Protein AF-A0A957FP85-F1 (afdb_monomer_lite)

pLDDT: mean 75.19, std 8.82, range [37.03, 89.75]

Structure (mmCIF, N/CA/C/O backbone):
data_AF-A0A957FP85-F1
#
_entry.id   AF-A0A957FP85-F1
#
loop_
_atom_site.group_PDB
_atom_site.id
_atom_site.type_symbol
_atom_site.label_atom_id
_atom_site.label_alt_id
_atom_site.label_comp_id
_atom_site.label_asym_id
_atom_site.label_entity_id
_atom_site.label_seq_id
_atom_site.pdbx_PDB_ins_code
_atom_site.Cartn_x
_atom_site.Cartn_y
_atom_site.Cartn_z
_atom_site.occupancy
_atom_site.B_iso_or_equiv
_atom_site.auth_seq_id
_atom_site.auth_comp_id
_atom_site.auth_asym_id
_atom_site.auth_atom_id
_atom_site.pdbx_PDB_model_num
ATOM 1 N N . MET A 1 1 ? -4.319 -14.397 37.662 1.00 37.03 1 MET A N 1
ATOM 2 C CA . MET A 1 1 ? -5.529 -13.548 37.614 1.00 37.03 1 MET A CA 1
ATOM 3 C C . MET A 1 1 ? -5.624 -12.943 36.224 1.00 37.03 1 MET A C 1
ATOM 5 O O . MET A 1 1 ? -4.902 -12.003 35.926 1.00 37.03 1 MET A O 1
ATOM 9 N N . VAL A 1 2 ? -6.427 -13.537 35.339 1.00 37.34 2 VAL A N 1
ATOM 10 C CA . VAL A 1 2 ? -6.699 -12.951 34.020 1.00 37.34 2 VAL A CA 1
ATOM 11 C C . VAL A 1 2 ? -7.735 -11.861 34.250 1.00 37.34 2 VAL A C 1
ATOM 13 O O . VAL A 1 2 ? -8.883 -12.166 34.561 1.00 37.34 2 VAL A O 1
ATOM 16 N N . ALA A 1 3 ? -7.320 -10.597 34.178 1.00 45.31 3 ALA A N 1
ATOM 17 C CA . ALA A 1 3 ? -8.257 -9.487 34.141 1.00 45.31 3 ALA A CA 1
ATOM 18 C C . ALA A 1 3 ? -9.164 -9.701 32.921 1.00 45.31 3 ALA A C 1
ATOM 20 O O . ALA A 1 3 ? -8.717 -9.551 31.783 1.00 45.31 3 ALA A O 1
ATOM 21 N N . GLN A 1 4 ? -10.414 -10.114 33.144 1.00 44.88 4 GLN A N 1
ATOM 22 C CA . GLN A 1 4 ? -11.433 -10.132 32.099 1.00 44.88 4 GLN A CA 1
ATOM 23 C C . GLN A 1 4 ? -11.708 -8.677 31.715 1.00 44.88 4 GLN A C 1
ATOM 25 O O . GLN A 1 4 ? -12.568 -8.011 32.288 1.00 44.88 4 GLN A O 1
ATOM 30 N N . MET A 1 5 ? -10.912 -8.147 30.786 1.00 51.66 5 MET A N 1
ATOM 31 C CA . MET A 1 5 ? -11.130 -6.813 30.251 1.00 51.66 5 MET A CA 1
ATOM 32 C C . MET A 1 5 ? -12.446 -6.828 29.479 1.00 51.66 5 MET A C 1
ATOM 34 O O . MET A 1 5 ? -12.586 -7.495 28.454 1.00 51.66 5 MET A O 1
ATOM 38 N N . LYS A 1 6 ? -13.439 -6.120 30.020 1.00 53.94 6 LYS A N 1
ATOM 39 C CA . LYS A 1 6 ? -14.769 -6.012 29.430 1.00 53.94 6 LYS A CA 1
ATOM 40 C C . LYS A 1 6 ? -14.639 -5.336 28.063 1.00 53.94 6 LYS A C 1
ATOM 42 O O . LYS A 1 6 ? -14.154 -4.210 27.969 1.00 53.94 6 LYS A O 1
ATOM 47 N N . ARG A 1 7 ? -15.056 -6.038 27.006 1.00 59.16 7 ARG A N 1
ATOM 48 C CA . ARG A 1 7 ? -15.078 -5.521 25.631 1.00 59.16 7 ARG A CA 1
ATOM 49 C C . ARG A 1 7 ? -15.856 -4.200 25.605 1.00 59.16 7 ARG A C 1
ATOM 51 O O . ARG A 1 7 ? -16.930 -4.114 26.204 1.00 59.16 7 ARG A O 1
ATOM 58 N N . LYS A 1 8 ? -15.312 -3.173 24.942 1.00 64.94 8 LYS A N 1
ATOM 59 C CA . LYS A 1 8 ? -15.971 -1.863 24.825 1.00 64.94 8 LYS A CA 1
ATOM 60 C C . LYS A 1 8 ? -17.324 -2.054 24.130 1.00 64.94 8 LYS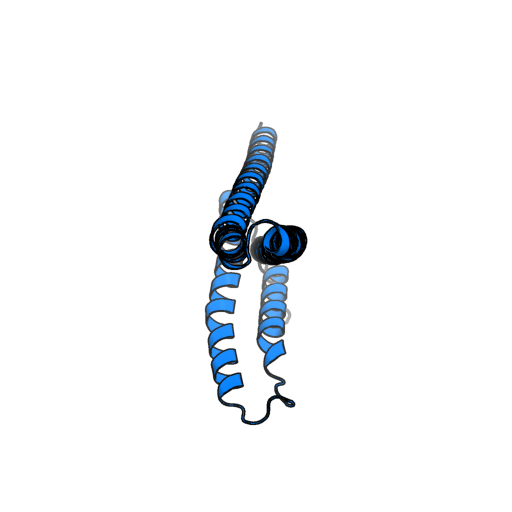 A C 1
ATOM 62 O O . LYS A 1 8 ? -17.368 -2.515 22.993 1.00 64.94 8 LYS A O 1
ATOM 67 N N . GLY A 1 9 ? -18.409 -1.736 24.835 1.00 65.81 9 GLY A N 1
ATOM 68 C CA . GLY A 1 9 ? -19.735 -1.614 24.238 1.00 65.81 9 GLY A CA 1
ATOM 69 C C . GLY A 1 9 ? -19.836 -0.252 23.564 1.00 65.81 9 GLY A C 1
ATOM 70 O O . GLY A 1 9 ? -19.593 0.762 24.217 1.00 65.81 9 GLY A O 1
ATOM 71 N N . TYR A 1 10 ? -20.130 -0.232 22.269 1.00 71.50 10 TYR A N 1
ATOM 72 C CA . TYR A 1 10 ? -20.295 1.005 21.513 1.00 71.50 10 TYR A CA 1
ATOM 73 C C . TYR A 1 10 ? -21.695 1.558 21.751 1.00 71.50 10 TYR A C 1
ATOM 75 O O . TYR A 1 10 ? -22.678 0.827 21.633 1.00 71.50 10 TYR A O 1
ATOM 83 N N . GLN A 1 11 ? -21.791 2.839 22.108 1.00 74.88 11 GLN A N 1
ATOM 84 C CA . GLN A 1 11 ? -23.087 3.488 22.327 1.00 74.88 11 GLN A CA 1
ATOM 85 C C . GLN A 1 11 ? -23.661 4.049 21.024 1.00 74.88 11 GLN A C 1
ATO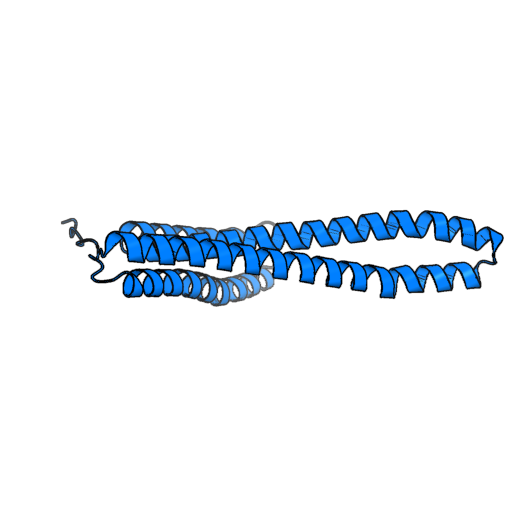M 87 O O . GLN A 1 11 ? -24.867 4.254 20.907 1.00 74.88 11 GLN A O 1
ATOM 92 N N . SER A 1 12 ? -22.807 4.286 20.024 1.00 80.25 12 SER A N 1
ATOM 93 C CA . SER A 1 12 ? -23.228 4.757 18.709 1.00 80.25 12 SER A CA 1
ATOM 94 C C . SER A 1 12 ? -22.295 4.285 17.593 1.00 80.25 12 SER A C 1
ATOM 96 O O . SER A 1 12 ? -21.090 4.127 17.785 1.00 80.25 12 SER A O 1
ATOM 98 N N . LYS A 1 13 ? -22.833 4.177 16.372 1.00 73.62 13 LYS A N 1
ATOM 99 C CA . LYS A 1 13 ? -22.051 3.876 15.157 1.00 73.62 13 LYS A CA 1
ATOM 100 C C . LYS A 1 13 ? -20.985 4.927 14.845 1.00 73.62 13 LYS A C 1
ATOM 102 O O . LYS A 1 13 ? -19.996 4.644 14.175 1.00 73.62 13 LYS A O 1
ATOM 107 N N . ARG A 1 14 ? -21.156 6.158 15.338 1.00 78.00 14 ARG A N 1
ATOM 108 C CA . ARG A 1 14 ? -20.147 7.214 15.193 1.00 78.00 14 ARG A CA 1
ATOM 109 C C . ARG A 1 14 ? -18.876 6.873 15.971 1.00 78.00 14 ARG A C 1
ATOM 111 O O . ARG A 1 14 ? -17.786 7.106 15.460 1.00 78.00 14 ARG A O 1
ATOM 118 N N . GLU A 1 15 ? -19.004 6.291 17.162 1.00 79.12 15 GLU A N 1
ATOM 119 C CA . GLU A 1 15 ? -17.854 5.836 17.953 1.00 79.12 15 GLU A CA 1
ATOM 120 C C . GLU A 1 15 ? -17.133 4.658 17.294 1.00 79.12 15 GLU A C 1
ATOM 122 O O . GLU A 1 15 ? -15.905 4.609 17.318 1.00 79.12 15 GLU A O 1
ATOM 127 N N . GLU A 1 16 ? -17.873 3.742 16.662 1.00 78.69 16 GLU A N 1
ATOM 128 C CA . GLU A 1 16 ? -17.291 2.632 15.895 1.00 78.69 16 GLU A CA 1
ATOM 129 C C . GLU A 1 16 ? -16.435 3.145 14.733 1.00 78.69 16 GLU A C 1
ATOM 131 O O . GLU A 1 16 ? -15.298 2.707 14.560 1.00 78.69 16 GLU A O 1
ATOM 136 N N . ARG A 1 17 ? -16.943 4.125 13.975 1.00 77.38 17 ARG A N 1
ATOM 137 C CA . ARG A 1 17 ? -16.217 4.744 12.853 1.00 77.38 17 ARG A CA 1
ATOM 138 C C . ARG A 1 17 ? -14.985 5.518 13.304 1.00 77.38 17 ARG A C 1
ATOM 140 O O . ARG A 1 17 ? -13.961 5.487 12.629 1.00 77.38 17 ARG A O 1
ATOM 147 N N . ILE A 1 18 ? -15.072 6.210 14.439 1.00 84.00 18 ILE A N 1
ATOM 148 C CA . ILE A 1 18 ? -13.920 6.899 15.025 1.00 84.00 18 ILE A CA 1
ATOM 149 C C . ILE A 1 18 ? -12.849 5.876 15.411 1.00 84.00 18 ILE A C 1
ATOM 151 O O . ILE A 1 18 ? -11.691 6.062 15.054 1.00 84.00 18 ILE A O 1
ATOM 155 N N . ASP A 1 19 ? -13.217 4.769 16.062 1.00 84.25 19 ASP A N 1
ATOM 156 C CA . ASP A 1 19 ? -12.264 3.706 16.399 1.00 84.25 19 ASP A CA 1
ATOM 157 C C . ASP A 1 19 ? -11.666 3.054 15.125 1.00 84.25 19 ASP A C 1
ATOM 159 O O . ASP A 1 19 ? -10.465 2.796 15.082 1.00 84.25 19 ASP A O 1
ATOM 163 N N . GLN A 1 20 ? -12.436 2.866 14.047 1.00 82.81 20 GLN A N 1
ATOM 164 C CA . GLN A 1 20 ? -11.903 2.405 12.750 1.00 82.81 20 GLN A CA 1
ATOM 165 C C . GLN A 1 20 ? -10.884 3.386 12.148 1.00 82.81 20 GLN A C 1
ATOM 167 O O . GLN A 1 20 ? -9.810 2.971 11.710 1.00 82.81 20 GLN A O 1
ATOM 172 N N . LEU A 1 21 ? -11.190 4.688 12.157 1.00 83.62 21 LEU A N 1
ATOM 173 C CA . LEU A 1 21 ? -10.270 5.741 11.711 1.00 83.62 21 LEU A CA 1
ATOM 174 C C . LEU A 1 21 ? -8.992 5.760 12.549 1.00 83.62 21 LEU A C 1
ATOM 176 O O . LEU A 1 21 ? -7.904 5.876 11.991 1.00 83.62 21 LEU A O 1
ATOM 180 N N . TRP A 1 22 ? -9.107 5.586 13.866 1.00 84.69 22 TRP A N 1
ATOM 181 C CA . TRP A 1 22 ? -7.949 5.428 14.741 1.00 84.69 22 TRP A CA 1
ATOM 182 C C . TRP A 1 22 ? -7.128 4.191 14.387 1.00 84.69 22 TRP A C 1
ATOM 184 O O . TRP A 1 22 ? -5.907 4.273 14.409 1.00 84.69 22 TRP A O 1
ATOM 194 N N . GLY A 1 23 ? -7.759 3.080 14.002 1.00 81.56 23 GLY A N 1
ATOM 195 C CA . GLY A 1 23 ? -7.060 1.895 13.497 1.00 81.56 23 GLY A CA 1
ATOM 196 C C . GLY A 1 23 ? -6.238 2.164 12.242 1.00 81.56 23 GLY A C 1
ATOM 197 O O . GLY A 1 23 ? -5.063 1.800 12.190 1.00 81.56 23 GLY A O 1
ATOM 198 N N . ALA A 1 24 ? -6.814 2.864 11.265 1.00 80.06 24 ALA A N 1
ATOM 199 C CA . ALA A 1 24 ? -6.102 3.265 10.053 1.00 80.06 24 ALA A CA 1
ATOM 200 C C . ALA A 1 24 ? -4.976 4.276 10.347 1.00 80.06 24 ALA A C 1
ATOM 202 O O . ALA A 1 24 ? -3.851 4.114 9.876 1.00 80.06 24 ALA A O 1
ATOM 203 N N . ALA A 1 25 ? -5.241 5.287 11.179 1.00 85.69 25 ALA A N 1
ATOM 204 C CA . ALA A 1 25 ? -4.236 6.265 11.592 1.00 85.69 25 ALA A CA 1
ATOM 205 C C . ALA A 1 25 ? -3.081 5.601 12.353 1.00 85.69 25 ALA A C 1
ATOM 207 O O . ALA A 1 25 ? -1.919 5.927 12.124 1.00 85.69 25 ALA A O 1
ATOM 208 N N . PHE A 1 26 ? -3.387 4.630 13.214 1.00 86.00 26 PHE A N 1
ATOM 209 C CA . PHE A 1 26 ? -2.386 3.875 13.953 1.00 86.00 26 PHE A CA 1
ATOM 210 C C . PHE A 1 26 ? -1.515 3.026 13.025 1.00 86.00 26 PHE A C 1
ATOM 212 O O . PHE A 1 26 ? -0.302 3.005 13.206 1.00 86.00 26 PHE A O 1
ATOM 219 N N . PHE A 1 27 ? -2.095 2.397 11.994 1.00 84.06 27 PHE A N 1
ATOM 220 C CA . PHE A 1 27 ? -1.321 1.714 10.951 1.00 84.06 27 PHE A CA 1
ATOM 221 C C . PHE A 1 27 ? -0.308 2.664 10.302 1.00 84.06 27 PHE A C 1
ATOM 223 O O . PHE A 1 27 ? 0.877 2.340 10.213 1.00 84.06 27 PHE A O 1
ATOM 230 N N . ILE A 1 28 ? -0.766 3.844 9.872 1.00 85.12 28 ILE A N 1
ATOM 231 C CA . ILE A 1 28 ? 0.084 4.844 9.214 1.00 85.12 28 ILE A CA 1
ATOM 232 C C . ILE A 1 28 ? 1.200 5.286 10.151 1.00 85.12 28 ILE A C 1
ATOM 234 O O . ILE A 1 28 ? 2.363 5.222 9.773 1.00 85.12 28 ILE A O 1
ATOM 238 N N . LEU A 1 29 ? 0.857 5.706 11.371 1.00 88.12 29 LEU A N 1
ATOM 239 C CA . LEU A 1 29 ? 1.830 6.192 12.344 1.00 88.12 29 LEU A CA 1
ATOM 240 C C . LEU A 1 29 ? 2.856 5.113 12.680 1.00 88.12 29 LEU A C 1
ATOM 242 O O . LEU A 1 29 ? 4.053 5.380 12.637 1.00 88.12 29 LEU A O 1
ATOM 246 N N . LEU A 1 30 ? 2.412 3.885 12.951 1.00 87.44 30 LEU A N 1
ATOM 247 C CA . LEU A 1 30 ? 3.314 2.794 13.297 1.00 87.44 30 LEU A CA 1
ATOM 248 C C . LEU A 1 30 ? 4.327 2.540 12.179 1.00 87.44 30 LEU A C 1
ATOM 250 O O . LEU A 1 30 ? 5.522 2.477 12.462 1.00 87.44 30 LEU A O 1
ATOM 254 N N . ASN A 1 31 ? 3.879 2.469 10.923 1.00 84.00 31 ASN A N 1
ATOM 255 C CA . ASN A 1 31 ? 4.768 2.269 9.777 1.00 84.00 31 ASN A CA 1
ATOM 256 C C . ASN A 1 31 ? 5.640 3.501 9.490 1.00 84.00 31 ASN A C 1
ATOM 258 O O . ASN A 1 31 ? 6.811 3.346 9.153 1.00 84.00 31 ASN A O 1
ATOM 262 N N . LEU A 1 32 ? 5.125 4.715 9.701 1.00 86.50 32 LEU A N 1
ATOM 263 C CA . LEU A 1 32 ? 5.884 5.959 9.561 1.00 86.50 32 LEU A CA 1
ATOM 264 C C . LEU A 1 32 ? 7.055 6.037 10.550 1.00 86.50 32 LEU A C 1
ATOM 266 O O . LEU A 1 32 ? 8.085 6.602 10.207 1.00 86.50 32 LEU A O 1
ATOM 270 N N . PHE A 1 33 ? 6.924 5.464 11.750 1.00 85.94 33 PHE A N 1
ATOM 271 C CA . PHE A 1 33 ? 8.014 5.413 12.729 1.00 85.94 33 PHE A CA 1
ATOM 272 C C . PHE A 1 33 ? 8.911 4.181 12.570 1.00 85.94 33 PHE A C 1
ATOM 274 O O . PHE A 1 33 ? 10.128 4.301 12.682 1.00 85.94 33 PHE A O 1
ATOM 281 N N . THR A 1 34 ? 8.352 2.998 12.303 1.00 83.12 34 THR A N 1
ATOM 282 C CA . THR A 1 34 ? 9.155 1.763 12.220 1.00 83.12 34 THR A CA 1
ATOM 283 C C . THR A 1 34 ? 9.994 1.681 10.951 1.00 83.12 34 THR A C 1
ATOM 285 O O . THR A 1 34 ? 11.156 1.288 11.039 1.00 83.12 34 THR A O 1
ATOM 288 N N . LEU A 1 35 ? 9.466 2.080 9.789 1.00 83.19 35 LEU A N 1
ATOM 289 C CA . LEU A 1 35 ? 10.193 1.949 8.522 1.00 83.19 35 LEU A CA 1
ATOM 290 C C . LEU A 1 35 ? 11.483 2.787 8.474 1.00 83.19 35 LEU A C 1
ATOM 292 O O . LEU A 1 35 ? 12.507 2.224 8.093 1.00 83.19 35 LEU A O 1
ATOM 296 N N . PRO A 1 36 ? 11.516 4.067 8.900 1.00 84.50 36 PRO A N 1
ATOM 297 C CA . PRO A 1 36 ? 12.762 4.835 8.922 1.00 84.50 36 PRO A CA 1
ATOM 298 C C . PRO A 1 36 ? 13.800 4.278 9.895 1.00 84.50 36 PRO A C 1
ATOM 300 O O . PRO A 1 36 ? 14.987 4.289 9.584 1.00 84.50 36 PRO A O 1
ATOM 303 N N . ILE A 1 37 ? 13.366 3.774 11.057 1.00 83.00 37 ILE A N 1
ATOM 304 C CA . ILE A 1 37 ? 14.267 3.157 12.041 1.00 83.00 37 ILE A CA 1
ATOM 305 C C . ILE A 1 37 ? 14.922 1.917 11.437 1.00 83.00 37 ILE A C 1
ATOM 307 O O . ILE A 1 37 ? 16.128 1.736 11.565 1.00 83.00 37 ILE A O 1
ATOM 311 N N . ILE A 1 38 ? 14.144 1.083 10.748 1.00 80.00 38 ILE A N 1
ATOM 312 C CA . ILE A 1 38 ? 14.669 -0.118 10.098 1.00 80.00 38 ILE A CA 1
ATOM 313 C C . ILE A 1 38 ? 15.576 0.256 8.944 1.00 80.00 38 ILE A C 1
ATOM 315 O O . ILE A 1 38 ? 16.675 -0.265 8.881 1.00 80.00 38 ILE A O 1
ATOM 319 N N . TYR A 1 39 ? 15.175 1.195 8.090 1.00 80.38 39 TYR A N 1
ATOM 320 C CA . TYR A 1 39 ? 16.034 1.679 7.015 1.00 80.38 39 TYR A CA 1
ATOM 321 C C . TYR A 1 39 ? 17.383 2.176 7.556 1.00 80.38 39 TYR A C 1
ATOM 323 O O . TYR A 1 39 ? 18.435 1.831 7.029 1.00 80.38 39 TYR A O 1
ATOM 331 N N . TRP A 1 40 ? 17.368 2.929 8.658 1.00 80.25 40 TRP A N 1
ATOM 332 C CA . TRP A 1 40 ? 18.589 3.385 9.317 1.00 80.25 40 TRP A CA 1
ATOM 333 C C . TRP A 1 40 ? 19.432 2.223 9.866 1.00 80.25 40 TRP A C 1
ATOM 335 O O . TRP A 1 40 ? 20.650 2.221 9.697 1.00 80.25 40 TRP A O 1
ATOM 345 N N . LEU A 1 41 ? 18.797 1.209 10.463 1.00 76.25 41 LEU A N 1
ATOM 346 C CA . LEU A 1 41 ? 19.470 -0.009 10.926 1.00 76.25 41 LEU A CA 1
ATOM 347 C C . LEU A 1 41 ? 20.045 -0.834 9.765 1.00 76.25 41 LEU A C 1
ATOM 349 O O . LEU A 1 41 ? 21.173 -1.305 9.869 1.00 76.25 41 LEU A O 1
ATOM 353 N N . GLU A 1 42 ? 19.320 -0.975 8.654 1.00 75.44 42 GLU A N 1
ATOM 354 C CA . GLU A 1 42 ? 19.771 -1.704 7.467 1.00 75.44 42 GLU A CA 1
ATOM 355 C C . GLU A 1 42 ? 20.978 -1.016 6.817 1.00 75.44 42 GLU A C 1
ATOM 357 O O . GLU A 1 42 ? 21.949 -1.683 6.462 1.00 75.44 42 GLU A O 1
ATOM 362 N N . VAL A 1 43 ? 20.970 0.317 6.732 1.00 74.94 43 VAL A N 1
ATOM 363 C CA . VAL A 1 43 ? 22.114 1.104 6.239 1.00 74.94 43 VAL A CA 1
ATOM 364 C C . VAL A 1 43 ? 23.318 1.006 7.184 1.00 74.94 43 VAL A C 1
ATOM 366 O O . VAL A 1 43 ? 24.459 1.008 6.726 1.00 74.94 43 VAL A O 1
ATOM 369 N N . ALA A 1 44 ? 23.092 0.898 8.496 1.00 72.50 44 ALA A N 1
ATOM 370 C CA . ALA A 1 44 ? 24.162 0.738 9.479 1.00 72.50 44 ALA A CA 1
ATOM 371 C C . ALA A 1 44 ? 24.782 -0.675 9.482 1.00 72.50 44 ALA A C 1
ATOM 373 O O . ALA A 1 44 ? 25.909 -0.856 9.949 1.00 72.50 44 ALA A O 1
ATOM 374 N N . THR A 1 45 ? 24.077 -1.688 8.969 1.00 70.31 45 THR A N 1
ATOM 375 C CA . THR A 1 45 ? 24.589 -3.062 8.897 1.00 70.31 45 THR A CA 1
ATOM 376 C C . THR A 1 45 ? 25.497 -3.279 7.684 1.00 70.31 45 THR A C 1
ATOM 378 O O . THR A 1 45 ? 25.072 -3.190 6.540 1.00 70.31 45 THR A O 1
ATOM 381 N N . VAL A 1 46 ? 26.757 -3.648 7.938 1.00 64.50 46 VAL A N 1
ATOM 382 C CA . VAL A 1 46 ? 27.796 -3.856 6.905 1.00 64.50 46 VAL A CA 1
ATOM 383 C C . VAL A 1 46 ? 27.572 -5.132 6.074 1.00 64.50 46 VAL A C 1
ATOM 385 O O . VAL A 1 46 ? 28.149 -5.276 4.999 1.00 64.50 46 VAL A O 1
ATOM 388 N N . ASN A 1 47 ? 26.734 -6.066 6.544 1.00 67.19 47 ASN A N 1
ATOM 389 C CA . ASN A 1 47 ? 26.554 -7.372 5.909 1.00 67.19 47 ASN A CA 1
ATOM 390 C C . ASN A 1 47 ? 25.070 -7.648 5.568 1.00 67.19 47 ASN A C 1
ATOM 392 O O . ASN A 1 47 ? 24.290 -7.995 6.460 1.00 67.19 47 ASN A O 1
ATOM 396 N N . PRO A 1 48 ? 24.657 -7.515 4.292 1.00 63.31 48 PRO A N 1
ATOM 397 C CA . PRO A 1 48 ? 23.249 -7.585 3.888 1.00 63.31 48 PRO A CA 1
ATOM 398 C C . PRO A 1 48 ? 22.630 -8.987 4.016 1.00 63.31 48 PRO A C 1
ATOM 400 O O . PRO A 1 48 ? 21.411 -9.111 4.076 1.00 63.31 48 PRO A O 1
ATOM 403 N N . GLN A 1 49 ? 23.438 -10.050 4.100 1.00 60.41 49 GLN A N 1
ATOM 404 C CA . GLN A 1 49 ? 22.933 -11.428 4.206 1.00 60.41 49 GLN A CA 1
ATOM 405 C C . GLN A 1 49 ? 22.463 -11.827 5.614 1.00 60.41 49 GLN A C 1
ATOM 407 O O . GLN A 1 49 ? 21.768 -12.827 5.763 1.00 60.41 49 GLN A O 1
ATOM 412 N N . THR A 1 50 ? 22.800 -11.054 6.648 1.00 60.03 50 THR A N 1
ATOM 413 C CA . THR A 1 50 ? 22.405 -11.325 8.044 1.00 60.03 50 THR A CA 1
ATOM 414 C C . THR A 1 50 ? 21.324 -10.375 8.547 1.00 60.03 50 THR A C 1
ATOM 416 O O . THR A 1 50 ? 21.164 -10.208 9.756 1.00 60.03 50 THR A O 1
ATOM 419 N N . ASN A 1 51 ? 20.593 -9.712 7.647 1.00 64.81 51 ASN A N 1
ATOM 420 C CA . ASN A 1 51 ? 19.624 -8.703 8.048 1.00 64.81 51 ASN A CA 1
ATOM 421 C C . ASN A 1 51 ? 18.313 -9.334 8.535 1.00 64.81 51 ASN A C 1
ATOM 423 O O . ASN A 1 51 ? 17.301 -9.387 7.843 1.00 64.81 51 ASN A O 1
ATOM 427 N N . TYR A 1 52 ? 18.329 -9.827 9.771 1.00 67.69 52 TYR A N 1
ATOM 428 C CA . TYR A 1 52 ? 17.140 -10.338 10.452 1.00 67.69 52 TYR A CA 1
ATOM 429 C C . TYR A 1 52 ? 16.141 -9.224 10.813 1.00 67.69 52 TYR A C 1
ATOM 431 O O . TYR A 1 52 ? 15.068 -9.510 11.328 1.00 67.69 52 TYR A O 1
ATOM 439 N N . PHE A 1 53 ? 16.455 -7.951 10.564 1.00 71.00 53 PHE A N 1
ATOM 440 C CA . PHE A 1 53 ? 15.595 -6.836 10.963 1.00 71.00 53 PHE A CA 1
ATOM 441 C C . PHE A 1 53 ? 14.490 -6.513 9.951 1.00 71.00 53 PHE A C 1
ATOM 443 O O . PHE A 1 53 ? 13.502 -5.878 10.315 1.00 71.00 53 PHE A O 1
ATOM 450 N N . THR A 1 54 ? 14.572 -7.027 8.721 1.00 74.12 54 THR A N 1
ATOM 451 C CA . THR A 1 54 ? 13.594 -6.738 7.660 1.00 74.12 54 THR A CA 1
ATOM 452 C C . THR A 1 54 ? 12.187 -7.279 7.971 1.00 74.12 54 THR A C 1
ATOM 454 O O . THR A 1 54 ? 11.189 -6.709 7.531 1.00 74.12 54 THR A O 1
ATOM 457 N N . TRP A 1 55 ? 12.059 -8.348 8.773 1.00 78.06 55 TRP A N 1
ATOM 458 C CA . TRP A 1 55 ? 10.754 -8.909 9.169 1.00 78.06 55 TRP A CA 1
ATOM 459 C C . TRP A 1 55 ? 10.166 -8.294 10.450 1.00 78.06 55 TRP A C 1
ATOM 461 O O . TRP A 1 55 ? 8.972 -8.441 10.720 1.00 78.06 55 TRP A O 1
ATOM 471 N N . VAL A 1 56 ? 10.966 -7.555 11.224 1.00 81.38 56 VAL A N 1
ATOM 472 C CA . VAL A 1 56 ? 10.555 -6.935 12.494 1.00 81.38 56 VAL A CA 1
ATOM 473 C C . VAL A 1 56 ? 9.342 -5.996 12.377 1.00 81.38 56 VAL A C 1
ATOM 475 O O . VAL A 1 56 ? 8.460 -6.109 13.232 1.00 81.38 56 VAL A O 1
ATOM 478 N N . PRO A 1 57 ? 9.195 -5.118 11.360 1.00 80.06 57 PRO A N 1
ATOM 479 C CA . PRO A 1 57 ? 8.025 -4.243 11.296 1.00 80.06 57 PRO A CA 1
ATOM 480 C C . PRO A 1 57 ? 6.753 -5.054 11.057 1.00 80.06 57 PRO A C 1
ATOM 482 O O . PRO A 1 57 ? 5.703 -4.720 11.599 1.00 80.06 57 PRO A O 1
ATOM 485 N N . TRP A 1 58 ? 6.836 -6.155 10.308 1.00 83.38 58 TRP A N 1
ATOM 486 C CA . TRP A 1 58 ? 5.709 -7.057 10.087 1.00 83.38 58 TRP A CA 1
ATOM 487 C C . TRP A 1 58 ? 5.306 -7.773 11.372 1.00 83.38 58 TRP A C 1
ATOM 489 O O . TRP A 1 58 ? 4.115 -7.859 11.667 1.00 83.38 58 TRP A O 1
ATOM 499 N N . LEU A 1 59 ? 6.281 -8.207 12.179 1.00 85.69 59 LEU A N 1
ATOM 500 C CA . LEU A 1 59 ? 5.998 -8.786 13.490 1.00 85.69 59 LEU A CA 1
ATOM 501 C C . LEU A 1 59 ? 5.326 -7.762 14.417 1.00 85.69 59 LEU A C 1
ATOM 503 O O . LEU A 1 59 ? 4.313 -8.080 15.036 1.00 85.69 59 LEU A O 1
ATOM 507 N N . ILE A 1 60 ? 5.846 -6.532 14.487 1.00 86.38 60 ILE A N 1
ATOM 508 C CA . ILE A 1 60 ? 5.263 -5.458 15.307 1.00 86.38 60 ILE A CA 1
ATOM 509 C C . ILE A 1 60 ? 3.827 -5.169 14.852 1.00 86.38 60 ILE A C 1
ATOM 511 O O . ILE A 1 60 ? 2.916 -5.178 15.680 1.00 86.38 60 ILE A O 1
ATOM 515 N N . ASN A 1 61 ? 3.602 -4.980 13.548 1.00 86.06 61 ASN A N 1
ATOM 516 C CA . ASN A 1 61 ? 2.269 -4.792 12.971 1.00 86.06 61 ASN A CA 1
ATOM 517 C C . ASN A 1 61 ? 1.327 -5.958 13.352 1.00 86.06 61 ASN A C 1
ATOM 519 O O . ASN A 1 61 ? 0.213 -5.723 13.816 1.00 86.06 61 ASN A O 1
ATOM 523 N N . GLY A 1 62 ? 1.786 -7.211 13.243 1.00 86.50 62 GLY A N 1
ATOM 524 C CA . GLY A 1 62 ? 1.012 -8.402 13.610 1.00 86.50 62 GLY A CA 1
ATOM 525 C C . GLY A 1 62 ? 0.648 -8.468 15.096 1.00 86.50 62 GLY A C 1
ATOM 526 O O . GLY A 1 62 ? -0.497 -8.767 15.438 1.00 86.50 62 GLY A O 1
ATOM 527 N N . ILE A 1 63 ? 1.584 -8.127 15.985 1.00 89.75 63 ILE A N 1
ATOM 528 C CA . ILE A 1 63 ? 1.344 -8.060 17.432 1.00 89.75 63 ILE A CA 1
ATOM 529 C C . ILE A 1 63 ? 0.303 -6.981 17.744 1.00 89.75 63 ILE A C 1
ATOM 531 O O . ILE A 1 63 ? -0.677 -7.257 18.436 1.00 89.75 63 ILE A O 1
ATOM 535 N N . PHE A 1 64 ? 0.459 -5.770 17.204 1.00 86.56 64 PHE A N 1
ATOM 536 C CA . PHE A 1 64 ? -0.506 -4.686 17.413 1.00 86.56 64 PHE A CA 1
ATOM 537 C C . PHE A 1 64 ? -1.887 -5.015 16.856 1.00 86.56 64 PHE A C 1
ATOM 539 O O . PHE A 1 64 ? -2.889 -4.706 17.499 1.00 86.56 64 PHE A O 1
ATOM 546 N N . LEU A 1 65 ? -1.952 -5.683 15.706 1.00 87.00 65 LEU A N 1
ATOM 547 C CA . LEU A 1 65 ? -3.207 -6.156 15.143 1.00 87.00 65 LEU A CA 1
ATOM 548 C C . LEU A 1 65 ? -3.877 -7.188 16.061 1.00 87.00 65 LEU A C 1
ATOM 550 O O . LEU A 1 65 ? -5.078 -7.093 16.305 1.00 87.00 65 LEU A O 1
ATOM 554 N N . LEU A 1 66 ? -3.115 -8.128 16.628 1.00 88.44 66 LEU A N 1
ATOM 555 C CA . LEU A 1 66 ? -3.625 -9.104 17.595 1.00 88.44 66 LEU A CA 1
ATOM 556 C C . LEU A 1 66 ? -4.167 -8.413 18.857 1.00 88.44 66 LEU A C 1
ATOM 558 O O . LEU A 1 66 ? -5.278 -8.709 19.300 1.00 88.44 66 LEU A O 1
ATOM 562 N N . PHE A 1 67 ? -3.431 -7.437 19.394 1.00 85.69 67 PHE A N 1
ATOM 563 C CA . PHE A 1 67 ? -3.902 -6.593 20.494 1.00 85.69 67 PHE A CA 1
ATOM 564 C C . PHE A 1 67 ? -5.189 -5.846 20.117 1.00 85.69 67 PHE A C 1
ATOM 566 O O . PHE A 1 67 ? -6.154 -5.844 20.885 1.00 85.69 67 PHE A O 1
ATOM 573 N N . ALA A 1 68 ? -5.256 -5.258 18.923 1.00 84.69 68 ALA A N 1
ATOM 574 C CA . ALA A 1 68 ? -6.452 -4.578 18.446 1.00 84.69 68 ALA A CA 1
ATOM 575 C C . ALA A 1 68 ? -7.645 -5.543 18.355 1.00 84.69 68 ALA A C 1
ATOM 577 O O . ALA A 1 68 ? -8.729 -5.202 18.818 1.00 84.69 68 ALA A O 1
ATOM 578 N N . PHE A 1 69 ? -7.459 -6.768 17.861 1.00 85.88 69 PHE A N 1
ATOM 579 C CA . PHE A 1 69 ? -8.522 -7.776 17.816 1.00 85.88 69 PHE A CA 1
ATOM 580 C C . PHE A 1 69 ? -9.045 -8.161 19.201 1.00 85.88 69 PHE A C 1
ATOM 582 O O . PHE A 1 69 ? -10.259 -8.269 19.385 1.00 85.88 69 PHE A O 1
ATOM 589 N N . LEU A 1 70 ? -8.147 -8.340 20.171 1.00 83.62 70 LEU A N 1
ATOM 590 C CA . LEU A 1 70 ? -8.505 -8.740 21.531 1.00 83.62 70 LEU A CA 1
ATOM 591 C C . LEU A 1 70 ? -9.240 -7.629 22.289 1.00 83.62 70 LEU A C 1
ATOM 593 O O . LEU A 1 70 ? -10.219 -7.899 22.983 1.00 83.62 70 LEU A O 1
ATOM 597 N N . PHE A 1 71 ? -8.790 -6.379 22.153 1.00 80.50 71 PHE A N 1
ATOM 598 C CA . PHE A 1 71 ? -9.274 -5.279 22.990 1.00 80.50 71 PHE A CA 1
ATOM 599 C C . PHE A 1 71 ? -10.298 -4.376 22.296 1.00 80.50 71 PHE A C 1
ATOM 601 O O . PHE A 1 71 ? -11.238 -3.903 22.940 1.00 80.50 71 PHE A O 1
ATOM 608 N N . ARG A 1 72 ? -10.135 -4.112 20.995 1.00 83.88 72 ARG A N 1
ATOM 609 C CA . ARG A 1 72 ? -10.945 -3.154 20.223 1.00 83.88 72 ARG A CA 1
ATOM 610 C C . ARG A 1 72 ? -11.071 -3.582 18.751 1.00 83.88 72 ARG A C 1
ATOM 612 O O . ARG A 1 72 ? -10.427 -3.002 17.878 1.00 83.88 72 ARG A O 1
ATOM 619 N N . PRO A 1 73 ? -11.933 -4.561 18.440 1.00 81.75 73 PRO A N 1
ATOM 620 C CA . PRO A 1 73 ? -11.985 -5.182 17.116 1.00 81.75 73 PRO A CA 1
ATOM 621 C C . PRO A 1 73 ? -12.330 -4.208 15.984 1.00 81.75 73 PRO A C 1
ATOM 623 O O . PRO A 1 73 ? -11.880 -4.408 14.863 1.00 81.75 73 PRO A O 1
ATOM 626 N N . HIS A 1 74 ? -13.054 -3.117 16.254 1.00 83.31 74 HIS A N 1
ATOM 627 C CA . HIS A 1 74 ? -13.322 -2.097 15.232 1.00 83.31 74 HIS A CA 1
ATOM 628 C C . HIS A 1 74 ? -12.053 -1.328 14.820 1.00 83.31 74 HIS A C 1
ATOM 630 O O . HIS A 1 74 ? -11.925 -0.965 13.654 1.00 83.31 74 HIS A O 1
ATOM 636 N N . ILE A 1 75 ? -11.073 -1.167 15.721 1.00 84.38 75 ILE A N 1
ATOM 637 C CA . ILE A 1 75 ? -9.736 -0.654 15.370 1.00 84.38 75 ILE A CA 1
ATOM 638 C C . ILE A 1 75 ? -9.045 -1.638 14.418 1.00 84.38 75 ILE A C 1
ATOM 640 O O . ILE A 1 75 ? -8.513 -1.224 13.393 1.00 84.38 75 ILE A O 1
ATOM 644 N N . ALA A 1 76 ? -9.101 -2.942 14.714 1.00 82.19 76 ALA A N 1
ATOM 645 C CA . ALA A 1 76 ? -8.510 -3.977 13.862 1.00 82.19 76 ALA A CA 1
ATOM 646 C C . ALA A 1 76 ? -9.141 -4.013 12.459 1.00 82.19 76 ALA A C 1
ATOM 648 O O . ALA A 1 76 ? -8.428 -4.161 11.469 1.00 82.19 76 ALA A O 1
ATOM 649 N N . VAL A 1 77 ? -10.461 -3.816 12.357 1.00 81.62 77 VAL A N 1
ATOM 650 C CA . VAL A 1 77 ? -11.166 -3.714 11.067 1.00 81.62 77 VAL A CA 1
ATOM 651 C C . VAL A 1 77 ? -10.676 -2.510 10.262 1.00 81.62 77 VAL A C 1
ATOM 653 O O . VAL A 1 77 ? -10.361 -2.663 9.086 1.00 81.62 77 VAL A O 1
ATOM 656 N N . GLY A 1 78 ? -10.561 -1.330 10.880 1.00 76.88 78 GLY A N 1
ATOM 657 C CA . GLY A 1 78 ? -10.033 -0.141 10.201 1.00 76.88 78 GLY A CA 1
ATOM 658 C C . GLY A 1 78 ? -8.575 -0.306 9.762 1.00 76.88 78 GLY A C 1
ATOM 659 O O . GLY A 1 78 ? -8.209 0.059 8.646 1.00 76.88 78 GLY A O 1
ATOM 660 N N . TYR A 1 79 ? -7.763 -0.935 10.611 1.00 83.06 79 TYR A N 1
ATOM 661 C CA . TYR A 1 79 ? -6.367 -1.263 10.339 1.00 83.06 79 TYR A CA 1
ATOM 662 C C . TYR A 1 79 ? -6.223 -2.218 9.139 1.00 83.06 79 TYR A C 1
ATOM 664 O O . TYR A 1 79 ? -5.477 -1.932 8.203 1.00 83.06 79 TYR A O 1
ATOM 672 N N . LEU A 1 80 ? -6.973 -3.327 9.123 1.00 83.12 80 LEU A N 1
ATOM 673 C CA . LEU A 1 80 ? -6.976 -4.286 8.013 1.00 83.12 80 LEU A CA 1
ATOM 674 C C . LEU A 1 80 ? -7.543 -3.688 6.729 1.00 83.12 80 LEU A C 1
ATOM 676 O O . LEU A 1 80 ? -6.982 -3.908 5.661 1.00 83.12 80 LEU A O 1
ATOM 680 N N . GLY A 1 81 ? -8.622 -2.909 6.824 1.00 78.19 81 GLY A N 1
ATOM 681 C CA . GLY A 1 81 ? -9.209 -2.232 5.670 1.00 78.19 81 GLY A CA 1
ATOM 682 C C . GLY A 1 81 ? -8.202 -1.311 4.986 1.00 78.19 81 GLY A C 1
ATOM 683 O O . GLY A 1 81 ? -8.063 -1.344 3.764 1.00 78.19 81 GLY A O 1
ATOM 684 N N . PHE A 1 82 ? -7.436 -0.548 5.769 1.00 81.25 82 PHE A N 1
ATOM 685 C CA . PHE A 1 82 ? -6.392 0.319 5.234 1.00 81.25 82 PHE A CA 1
ATOM 686 C C . PHE A 1 82 ? -5.213 -0.470 4.648 1.00 81.25 82 PHE A C 1
ATOM 688 O O . PHE A 1 82 ? -4.744 -0.147 3.557 1.00 81.25 82 PHE A O 1
ATOM 695 N N . PHE A 1 83 ? -4.781 -1.546 5.311 1.00 79.12 83 PHE A N 1
ATOM 696 C CA . PHE A 1 83 ? -3.757 -2.446 4.777 1.00 79.12 83 PHE A CA 1
ATOM 697 C C . PHE A 1 83 ? -4.169 -3.045 3.422 1.00 79.12 83 PHE A C 1
ATOM 699 O O . PHE A 1 83 ? -3.413 -2.969 2.454 1.00 79.12 83 PHE A O 1
ATOM 706 N N . CYS A 1 84 ? -5.391 -3.572 3.315 1.00 82.31 84 CYS A N 1
ATOM 707 C CA . CYS A 1 84 ? -5.932 -4.093 2.061 1.00 82.31 84 CYS A CA 1
ATOM 708 C C . CYS A 1 84 ? -5.998 -3.018 0.973 1.00 82.31 84 CYS A C 1
ATOM 710 O O . CYS A 1 84 ? -5.695 -3.312 -0.180 1.00 82.31 84 CYS A O 1
ATOM 712 N N . LEU A 1 85 ? -6.349 -1.778 1.325 1.00 80.31 85 LEU A N 1
ATOM 713 C CA . LEU A 1 85 ? -6.387 -0.663 0.380 1.00 80.31 85 LEU A CA 1
ATOM 714 C C . LEU A 1 85 ? -4.987 -0.316 -0.145 1.00 80.31 85 LEU A C 1
ATOM 716 O O . LEU A 1 85 ? -4.833 -0.094 -1.344 1.00 80.31 85 LEU A O 1
ATOM 720 N N . ILE A 1 86 ? -3.962 -0.337 0.713 1.00 79.31 86 ILE A N 1
ATOM 721 C CA . ILE A 1 86 ? -2.564 -0.164 0.292 1.00 79.31 86 ILE A CA 1
ATOM 722 C C . ILE A 1 86 ? -2.135 -1.290 -0.646 1.00 79.31 86 ILE A C 1
ATOM 724 O O . ILE A 1 86 ? -1.573 -1.011 -1.701 1.00 79.31 86 ILE A O 1
ATOM 728 N N . VAL A 1 87 ? -2.406 -2.551 -0.295 1.00 80.19 87 VAL A N 1
ATOM 729 C CA . VAL A 1 87 ? -2.037 -3.705 -1.130 1.00 80.19 87 VAL A CA 1
ATOM 730 C C . VAL A 1 87 ? -2.754 -3.649 -2.479 1.00 80.19 87 VAL A C 1
ATOM 732 O O . VAL A 1 87 ? -2.114 -3.803 -3.515 1.00 80.19 87 VAL A O 1
ATOM 735 N N . ALA A 1 88 ? -4.057 -3.367 -2.488 1.00 76.94 88 ALA A N 1
ATOM 736 C CA . ALA A 1 88 ? -4.831 -3.201 -3.715 1.00 76.94 88 ALA A CA 1
ATOM 737 C C . ALA A 1 88 ? -4.305 -2.036 -4.565 1.00 76.94 88 ALA A C 1
ATOM 739 O O . ALA A 1 88 ? -4.196 -2.168 -5.782 1.00 76.94 88 ALA A O 1
ATOM 740 N N . GLY A 1 89 ? -3.922 -0.925 -3.929 1.00 74.75 89 GLY A N 1
ATOM 741 C CA . GLY A 1 89 ? -3.260 0.198 -4.587 1.00 74.75 89 GLY A CA 1
ATOM 742 C C . GLY A 1 89 ? -1.929 -0.213 -5.212 1.00 74.75 89 GLY A C 1
ATOM 743 O O . GLY A 1 89 ? -1.735 -0.017 -6.405 1.00 74.75 89 GLY A O 1
ATOM 744 N N . LEU A 1 90 ? -1.034 -0.838 -4.445 1.00 77.88 90 LEU A N 1
ATOM 745 C CA . LEU A 1 90 ? 0.273 -1.308 -4.918 1.00 77.88 90 LEU A CA 1
ATOM 746 C C . LEU A 1 90 ? 0.148 -2.281 -6.091 1.00 77.88 90 LEU A C 1
ATOM 748 O O . LEU A 1 90 ? 0.832 -2.112 -7.097 1.00 77.88 90 LEU A O 1
ATOM 752 N N . VAL A 1 91 ? -0.742 -3.269 -5.991 1.00 80.06 91 VAL A N 1
ATOM 753 C CA . VAL A 1 91 ? -0.986 -4.239 -7.067 1.00 80.06 91 VAL A CA 1
ATOM 754 C C . VAL A 1 91 ? -1.617 -3.557 -8.281 1.00 80.06 91 VAL A C 1
ATOM 756 O O . VAL A 1 91 ? -1.202 -3.818 -9.407 1.00 80.06 91 VAL A O 1
ATOM 759 N N . GLY A 1 92 ? -2.572 -2.647 -8.076 1.0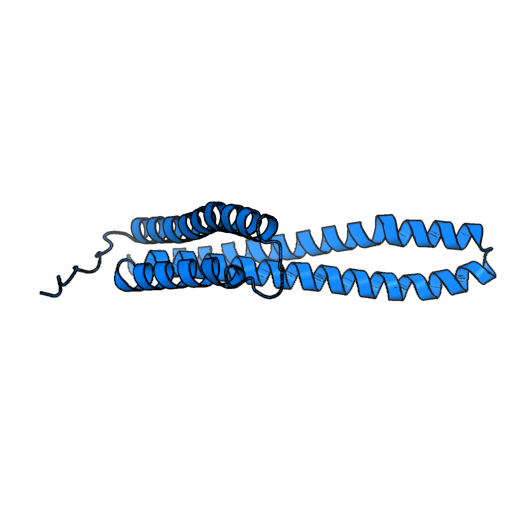0 75.00 92 GLY A N 1
ATOM 760 C CA . GLY A 1 92 ? -3.220 -1.895 -9.152 1.00 75.00 92 GLY A CA 1
ATOM 761 C C . GLY A 1 92 ? -2.249 -0.985 -9.908 1.00 75.00 92 GLY A C 1
ATOM 762 O O . GLY A 1 92 ? -2.148 -1.073 -11.132 1.00 75.00 92 GLY A O 1
ATOM 763 N N . PHE A 1 93 ? -1.487 -0.151 -9.195 1.00 76.19 93 PHE A N 1
ATOM 764 C CA . PHE A 1 93 ? -0.475 0.726 -9.794 1.00 76.19 93 PHE A CA 1
ATOM 765 C C . PHE A 1 93 ? 0.688 -0.062 -10.392 1.00 76.19 93 PHE A C 1
ATOM 767 O O . PHE A 1 93 ? 1.141 0.273 -11.484 1.00 76.19 93 PHE A O 1
ATOM 774 N N . GLY A 1 94 ? 1.138 -1.129 -9.729 1.00 75.88 94 GLY A N 1
ATOM 775 C CA . GLY A 1 94 ? 2.166 -2.024 -10.256 1.00 75.88 94 GLY A CA 1
ATOM 776 C C . GLY A 1 94 ? 1.721 -2.708 -11.550 1.00 75.88 94 GLY A C 1
ATOM 777 O O . GLY A 1 94 ? 2.480 -2.753 -12.514 1.00 75.88 94 GLY A O 1
ATOM 778 N N . GLY A 1 95 ? 0.468 -3.163 -11.615 1.00 77.50 95 GLY A N 1
ATOM 779 C CA . GLY A 1 95 ? -0.130 -3.724 -12.825 1.00 77.50 95 GLY A CA 1
ATOM 780 C C . GLY A 1 95 ? -0.231 -2.706 -13.961 1.00 77.50 95 GLY A C 1
ATOM 781 O O . GLY A 1 95 ? 0.161 -3.012 -15.085 1.00 77.50 95 GLY A O 1
ATOM 782 N N . LEU A 1 96 ? -0.685 -1.479 -13.674 1.00 78.06 96 LEU A N 1
ATOM 783 C CA . LEU A 1 96 ? -0.702 -0.386 -14.656 1.00 78.06 96 LEU A CA 1
ATOM 784 C C . LEU A 1 96 ? 0.698 -0.052 -15.178 1.00 78.06 96 LEU A C 1
ATOM 786 O O . LEU A 1 96 ? 0.862 0.197 -16.370 1.00 78.06 96 LEU A O 1
ATOM 790 N N . PHE A 1 97 ? 1.693 -0.045 -14.293 1.00 76.25 97 PHE A N 1
ATOM 791 C CA . PHE A 1 97 ? 3.081 0.213 -14.654 1.00 76.25 97 PHE A CA 1
ATOM 792 C C . PHE A 1 97 ? 3.643 -0.894 -15.551 1.00 76.25 97 PHE A C 1
ATOM 794 O O . PHE A 1 97 ? 4.212 -0.616 -16.600 1.00 76.25 97 PHE A O 1
ATOM 801 N N . LEU A 1 98 ? 3.430 -2.163 -15.196 1.00 78.62 98 LEU A N 1
ATOM 802 C CA . LEU A 1 98 ? 3.858 -3.277 -16.041 1.00 78.62 98 LEU A CA 1
ATOM 803 C C . LEU A 1 98 ? 3.169 -3.231 -17.408 1.00 78.62 98 LEU A C 1
ATOM 805 O O . LEU A 1 98 ? 3.835 -3.355 -18.434 1.00 78.62 98 LEU A O 1
ATOM 809 N N . ALA A 1 99 ? 1.855 -2.998 -17.437 1.00 78.06 99 ALA A N 1
ATOM 810 C CA . ALA A 1 99 ? 1.100 -2.879 -18.678 1.00 78.06 99 ALA A CA 1
ATOM 811 C C . ALA A 1 99 ? 1.631 -1.744 -19.567 1.00 78.06 99 ALA A C 1
ATOM 813 O O . ALA A 1 99 ? 1.789 -1.947 -20.771 1.00 78.06 99 ALA A O 1
ATOM 814 N N . SER A 1 100 ? 1.961 -0.580 -18.993 1.00 75.44 100 SER A N 1
ATOM 815 C CA . SER A 1 100 ? 2.536 0.533 -19.754 1.00 75.44 100 SER A CA 1
ATOM 816 C C . SER A 1 100 ? 3.938 0.212 -20.275 1.00 75.44 100 SER A C 1
ATOM 818 O O . SER A 1 100 ? 4.238 0.546 -21.418 1.00 75.44 100 SER A O 1
ATOM 820 N N . CYS A 1 101 ? 4.769 -0.512 -19.518 1.00 78.44 101 CYS A N 1
ATOM 821 C CA . CYS A 1 101 ? 6.058 -1.007 -20.005 1.00 78.44 101 CYS A CA 1
ATOM 822 C C . CYS A 1 101 ? 5.902 -1.971 -21.192 1.00 78.44 101 CYS A C 1
ATOM 824 O O . CYS A 1 101 ? 6.589 -1.810 -22.201 1.00 78.44 101 CYS A O 1
ATOM 826 N N . PHE A 1 102 ? 4.983 -2.940 -21.118 1.00 81.56 102 PHE A N 1
ATOM 827 C CA . PHE A 1 102 ? 4.725 -3.864 -22.230 1.00 81.56 102 PHE A CA 1
ATOM 828 C C . PHE A 1 102 ? 4.193 -3.137 -23.469 1.00 81.56 102 PHE A C 1
ATOM 830 O O . PHE A 1 102 ? 4.649 -3.405 -24.579 1.00 81.56 102 PHE A O 1
ATOM 837 N N . LEU A 1 103 ? 3.285 -2.175 -23.288 1.00 79.69 103 LEU A N 1
ATOM 838 C CA . LEU A 1 103 ? 2.803 -1.307 -24.364 1.00 79.69 103 LEU A CA 1
ATOM 839 C C . LEU A 1 103 ? 3.929 -0.464 -24.971 1.00 79.69 103 LEU A C 1
ATOM 841 O O . LEU A 1 103 ? 3.988 -0.328 -26.191 1.00 79.69 103 LEU A O 1
ATOM 845 N N . ALA A 1 104 ? 4.848 0.059 -24.158 1.00 75.69 104 ALA A N 1
ATOM 846 C CA . ALA A 1 104 ? 6.002 0.811 -24.643 1.00 75.69 104 ALA A CA 1
ATOM 847 C C . ALA A 1 104 ? 6.897 -0.041 -25.552 1.00 75.69 104 ALA A C 1
ATOM 849 O O . ALA A 1 104 ? 7.289 0.422 -26.622 1.00 75.69 104 ALA A O 1
ATOM 850 N N . VAL A 1 105 ? 7.167 -1.293 -25.169 1.00 78.19 105 VAL A N 1
ATOM 851 C CA . VAL A 1 105 ? 7.938 -2.245 -25.989 1.00 78.19 105 VAL A CA 1
ATOM 852 C C . VAL A 1 105 ? 7.175 -2.636 -27.258 1.00 78.19 105 VAL A C 1
ATOM 854 O O . VAL A 1 105 ? 7.742 -2.675 -28.347 1.00 78.19 105 VAL A O 1
ATOM 857 N N . ALA A 1 106 ? 5.872 -2.893 -27.143 1.00 81.50 106 ALA A N 1
ATOM 858 C CA . ALA A 1 106 ? 5.043 -3.257 -28.287 1.00 81.50 106 ALA A CA 1
ATOM 859 C C . ALA A 1 106 ? 4.950 -2.127 -29.323 1.00 81.50 106 ALA A C 1
ATOM 861 O O . ALA A 1 106 ? 4.915 -2.406 -30.516 1.00 81.50 106 ALA A O 1
ATOM 862 N N . VAL A 1 107 ? 4.934 -0.862 -28.888 1.00 77.56 107 VAL A N 1
ATOM 863 C CA . VAL A 1 107 ? 4.895 0.307 -29.781 1.00 77.56 107 VAL A CA 1
ATOM 864 C C . VAL A 1 107 ? 6.285 0.682 -30.304 1.00 77.56 107 VAL A C 1
ATOM 866 O O . VAL A 1 107 ? 6.393 1.172 -31.427 1.00 77.56 107 VAL A O 1
ATOM 869 N N . SER A 1 108 ? 7.362 0.426 -29.556 1.00 71.88 108 SER A N 1
ATOM 870 C CA . SER A 1 108 ? 8.723 0.728 -30.017 1.00 71.88 108 SER A CA 1
ATOM 871 C C . SER A 1 108 ? 9.168 -0.162 -31.182 1.00 71.88 108 SER A C 1
ATOM 873 O O . SER A 1 108 ? 9.885 0.316 -32.059 1.00 71.88 108 SER A O 1
ATOM 875 N N . LEU A 1 109 ? 8.694 -1.410 -31.250 1.00 77.12 109 LEU A N 1
ATOM 876 C CA . LEU A 1 109 ? 9.002 -2.350 -32.335 1.00 77.12 109 LEU A CA 1
ATOM 877 C C . LEU A 1 109 ? 8.546 -1.839 -33.724 1.00 77.12 109 LEU A C 1
ATOM 879 O O . LEU A 1 109 ? 9.401 -1.684 -34.596 1.00 77.12 109 LEU A O 1
ATOM 883 N N . PRO A 1 110 ? 7.262 -1.501 -33.964 1.00 75.69 110 PRO A N 1
ATOM 884 C CA . PRO A 1 110 ? 6.811 -0.915 -35.229 1.00 75.69 110 PRO A CA 1
ATOM 885 C C . PRO A 1 110 ? 7.517 0.392 -35.576 1.00 75.69 110 PRO A C 1
ATOM 887 O O . PRO A 1 110 ? 7.802 0.643 -36.742 1.00 75.69 110 PRO A O 1
ATOM 890 N N . VAL A 1 111 ? 7.801 1.228 -34.573 1.00 72.25 111 VAL A N 1
ATOM 891 C CA . VAL A 1 111 ? 8.501 2.503 -34.763 1.00 72.25 111 VAL A CA 1
ATOM 892 C C . VAL A 1 111 ? 9.940 2.278 -35.222 1.00 72.25 111 VAL A C 1
ATOM 894 O O . VAL A 1 111 ? 10.403 2.998 -36.103 1.00 72.25 111 VAL A O 1
ATOM 897 N N . PHE A 1 112 ? 10.632 1.278 -34.669 1.00 70.44 112 PHE A N 1
ATOM 898 C CA . PHE A 1 112 ? 11.970 0.891 -35.107 1.00 70.44 112 PHE A CA 1
ATOM 899 C C . PHE A 1 112 ? 11.954 0.477 -36.580 1.00 70.44 112 PHE A C 1
ATOM 901 O O . PHE A 1 112 ? 12.680 1.064 -37.379 1.00 70.44 112 PHE A O 1
ATOM 908 N N . TYR A 1 113 ? 11.044 -0.422 -36.967 1.00 74.75 113 TYR A N 1
ATOM 909 C CA . TYR A 1 113 ? 10.899 -0.815 -38.368 1.00 74.75 113 TYR A CA 1
ATOM 910 C C . TYR A 1 113 ? 10.542 0.380 -39.260 1.00 74.75 113 TYR A C 1
ATOM 912 O O . TYR A 1 113 ? 11.224 0.620 -40.244 1.00 74.75 113 TYR A O 1
ATOM 920 N N . LEU A 1 114 ? 9.555 1.207 -38.901 1.00 68.69 114 LEU A N 1
ATOM 921 C CA . LEU A 1 114 ? 9.185 2.411 -39.663 1.00 68.69 114 LEU A CA 1
ATOM 922 C C . LEU A 1 114 ? 10.328 3.433 -39.783 1.00 68.69 114 LEU A C 1
ATOM 924 O O . LEU A 1 114 ? 10.390 4.161 -40.774 1.00 68.69 114 LEU A O 1
ATOM 928 N N . SER A 1 115 ? 11.238 3.494 -38.807 1.00 68.56 115 SER A N 1
ATOM 929 C CA . SER A 1 115 ? 12.400 4.388 -38.847 1.00 68.56 115 SER A CA 1
ATOM 930 C C . SER A 1 115 ? 13.395 4.024 -39.949 1.00 68.56 115 SER A C 1
ATOM 932 O O . SER A 1 115 ? 13.993 4.927 -40.536 1.00 68.56 115 SER A O 1
ATOM 934 N N . GLU A 1 116 ? 13.512 2.738 -40.294 1.00 71.25 116 GLU A N 1
ATOM 935 C CA . GLU A 1 116 ? 14.346 2.277 -41.409 1.00 71.25 116 GLU A CA 1
ATOM 936 C C . GLU A 1 116 ? 13.787 2.754 -42.760 1.00 71.25 116 GLU A C 1
ATOM 938 O O . GLU A 1 116 ? 14.552 3.085 -43.662 1.00 71.25 116 GLU A O 1
ATOM 943 N N . TRP A 1 117 ? 12.459 2.877 -42.879 1.00 67.94 117 TRP A N 1
ATOM 944 C CA . TRP A 1 117 ? 11.783 3.309 -44.111 1.00 67.94 117 TRP A CA 1
ATOM 945 C C . TRP A 1 117 ? 11.655 4.834 -44.255 1.00 67.94 117 TRP A C 1
ATOM 947 O O . TRP A 1 117 ? 11.714 5.358 -45.364 1.00 67.94 117 TRP A O 1
ATOM 957 N N . VAL A 1 118 ? 11.461 5.566 -43.151 1.00 67.25 118 VAL A N 1
ATOM 958 C CA . VAL A 1 118 ? 11.174 7.022 -43.146 1.00 67.25 118 VAL A CA 1
ATOM 959 C C . VAL A 1 118 ? 12.437 7.873 -42.900 1.00 67.25 118 VAL A C 1
ATOM 961 O O . VAL A 1 118 ? 12.410 9.102 -43.019 1.00 67.25 118 VAL A O 1
ATOM 964 N N . GLY A 1 119 ? 13.565 7.223 -42.603 1.00 71.56 119 GLY A N 1
ATOM 965 C CA . GLY A 1 119 ? 14.833 7.844 -42.234 1.00 71.56 119 GLY A CA 1
ATOM 966 C C . GLY A 1 119 ? 15.041 7.829 -40.718 1.00 71.56 119 GLY A C 1
ATOM 967 O O . GLY A 1 119 ? 14.210 8.338 -39.955 1.00 71.56 119 GLY A O 1
ATOM 968 N N . ALA A 1 120 ? 16.181 7.272 -40.296 1.00 68.19 120 ALA A N 1
ATOM 969 C CA . ALA A 1 120 ? 16.474 6.913 -38.907 1.00 68.19 120 ALA A CA 1
ATOM 970 C C . ALA A 1 120 ? 16.259 8.066 -37.910 1.00 68.19 120 ALA A C 1
ATOM 972 O O . ALA A 1 120 ? 15.673 7.865 -36.849 1.00 68.19 120 ALA A O 1
ATOM 973 N N . GLU A 1 121 ? 16.641 9.299 -38.261 1.00 73.44 121 GLU A N 1
ATOM 974 C CA . GLU A 1 121 ? 16.494 10.454 -37.364 1.00 73.44 121 GLU A CA 1
ATOM 975 C C . GLU A 1 121 ? 15.034 10.839 -37.076 1.00 73.44 121 GLU A C 1
ATOM 977 O O . GLU A 1 121 ? 14.702 11.233 -35.954 1.00 73.44 121 GLU A O 1
ATOM 982 N N . ARG A 1 122 ? 14.138 10.733 -38.068 1.00 71.06 122 ARG A N 1
ATOM 983 C CA . ARG A 1 122 ? 12.724 11.113 -37.901 1.00 71.06 122 ARG A CA 1
ATOM 984 C C . ARG A 1 122 ? 11.952 10.042 -37.143 1.00 71.06 122 ARG A C 1
ATOM 986 O O . ARG A 1 122 ? 11.162 10.380 -36.263 1.00 71.06 122 ARG A O 1
ATOM 993 N N . GLY A 1 123 ? 12.219 8.769 -37.436 1.00 67.94 123 GLY A N 1
ATOM 994 C CA . GLY A 1 123 ? 11.616 7.652 -36.711 1.00 67.94 123 GLY A CA 1
ATOM 995 C C . GLY A 1 123 ? 12.065 7.593 -35.250 1.00 67.94 123 GLY A C 1
ATOM 996 O O . GLY A 1 123 ? 11.228 7.422 -34.365 1.00 67.94 123 GLY A O 1
ATOM 997 N N . LEU A 1 124 ? 13.348 7.856 -34.969 1.00 70.31 124 LEU A N 1
ATOM 998 C CA . LEU A 1 124 ? 13.871 7.899 -33.601 1.00 70.31 124 LEU A CA 1
ATOM 999 C C . LEU A 1 124 ? 13.244 9.038 -32.782 1.00 70.31 124 LEU A C 1
ATOM 1001 O O . LEU A 1 124 ? 12.820 8.815 -31.649 1.00 70.31 124 LEU A O 1
ATOM 1005 N N . ARG A 1 125 ? 13.109 10.243 -33.361 1.00 75.12 125 ARG A N 1
ATOM 1006 C CA . ARG A 1 125 ? 12.431 11.372 -32.695 1.00 75.12 125 ARG A CA 1
ATOM 1007 C C . ARG A 1 125 ? 10.956 11.079 -32.425 1.00 75.12 125 ARG A C 1
ATOM 1009 O O . ARG A 1 125 ? 10.483 11.359 -31.324 1.00 75.12 125 ARG A O 1
ATOM 1016 N N . ALA A 1 126 ? 10.235 10.492 -33.381 1.00 70.00 126 ALA A N 1
ATOM 1017 C CA . ALA A 1 126 ? 8.833 10.120 -33.185 1.00 70.00 126 ALA A CA 1
ATOM 1018 C C . ALA A 1 126 ? 8.681 9.046 -32.090 1.00 70.00 126 ALA A C 1
ATOM 1020 O O . ALA A 1 126 ? 7.840 9.188 -31.202 1.00 70.00 126 ALA A O 1
ATOM 1021 N N . GLY A 1 127 ? 9.555 8.035 -32.081 1.00 70.00 127 GLY A N 1
ATOM 1022 C CA . GLY A 1 127 ? 9.601 6.993 -31.052 1.00 70.00 127 GLY A CA 1
ATOM 1023 C C . GLY A 1 127 ? 9.891 7.510 -29.655 1.00 70.00 127 GLY A C 1
ATOM 1024 O O . GLY A 1 127 ? 9.139 7.224 -28.725 1.00 70.00 127 GLY A O 1
ATOM 1025 N N . MET A 1 128 ? 10.931 8.335 -29.511 1.00 72.38 128 MET A N 1
ATOM 1026 C CA . MET A 1 128 ? 11.236 9.010 -28.248 1.00 72.38 128 MET A CA 1
ATOM 1027 C C . MET A 1 128 ? 10.054 9.843 -27.760 1.00 72.38 128 MET A C 1
ATOM 1029 O O . MET A 1 128 ? 9.750 9.813 -26.574 1.00 72.38 128 MET A O 1
ATOM 1033 N N . THR A 1 129 ? 9.358 10.550 -28.652 1.00 75.88 129 THR A N 1
ATOM 1034 C CA . THR A 1 129 ? 8.204 11.378 -28.268 1.00 75.88 129 THR A CA 1
ATOM 1035 C C . THR A 1 129 ? 7.056 10.523 -27.719 1.00 75.88 129 THR A C 1
ATOM 1037 O O . THR A 1 129 ? 6.479 10.847 -26.682 1.00 75.88 129 THR A O 1
ATOM 1040 N N . ILE A 1 130 ? 6.751 9.388 -28.354 1.00 72.50 130 ILE A N 1
ATOM 1041 C CA . ILE A 1 130 ? 5.696 8.470 -27.895 1.00 72.50 130 ILE A CA 1
ATOM 1042 C C . ILE A 1 130 ? 6.066 7.819 -26.554 1.00 72.50 130 ILE A C 1
ATOM 1044 O O . ILE A 1 130 ? 5.216 7.703 -25.672 1.00 72.50 130 ILE A O 1
ATOM 1048 N N . ILE A 1 131 ? 7.328 7.431 -26.368 1.00 71.94 131 ILE A N 1
ATOM 1049 C CA . ILE A 1 131 ? 7.794 6.799 -25.126 1.00 71.94 131 ILE A CA 1
ATOM 1050 C C . ILE A 1 131 ? 7.857 7.817 -23.978 1.00 71.94 131 ILE A C 1
ATOM 1052 O O . ILE A 1 131 ? 7.372 7.531 -22.888 1.00 71.94 131 ILE A O 1
ATOM 1056 N N . LEU A 1 132 ? 8.413 9.008 -24.213 1.00 74.00 132 LEU A N 1
ATOM 1057 C CA . LEU A 1 132 ? 8.621 10.025 -23.176 1.00 74.00 132 LEU A CA 1
ATOM 1058 C C . LEU A 1 132 ? 7.344 10.773 -22.797 1.00 74.00 132 LEU A C 1
ATOM 1060 O O . LEU A 1 132 ? 7.213 11.185 -21.650 1.00 74.00 132 LEU A O 1
ATOM 1064 N N . PHE A 1 133 ? 6.406 10.955 -23.730 1.00 75.38 133 PHE A N 1
ATOM 1065 C CA . PHE A 1 133 ? 5.180 11.713 -23.469 1.00 75.38 133 PHE A CA 1
ATOM 1066 C C . PHE A 1 133 ? 3.929 10.839 -23.530 1.00 75.38 133 PHE A C 1
ATOM 1068 O O . PHE A 1 133 ? 3.068 10.957 -22.664 1.00 75.38 133 PHE A O 1
ATOM 1075 N N . GLY A 1 134 ? 3.823 9.917 -24.487 1.00 73.19 134 GLY A N 1
ATOM 1076 C CA . GLY A 1 134 ? 2.640 9.062 -24.630 1.00 73.19 134 GLY A CA 1
ATOM 1077 C C . GLY A 1 134 ? 2.452 8.098 -23.456 1.00 73.19 134 GLY A C 1
ATOM 1078 O O . GLY A 1 134 ? 1.371 8.049 -22.868 1.00 73.19 134 GLY A O 1
ATOM 1079 N N . MET A 1 135 ? 3.505 7.376 -23.063 1.00 70.44 135 MET A N 1
ATOM 1080 C CA . MET A 1 135 ? 3.410 6.352 -22.010 1.00 70.44 135 MET A CA 1
ATOM 1081 C C . MET A 1 135 ? 3.126 6.930 -20.612 1.00 70.44 135 MET A C 1
ATOM 1083 O O . MET A 1 135 ? 2.218 6.419 -19.950 1.00 70.44 135 MET A O 1
ATOM 1087 N N . PRO A 1 136 ? 3.780 8.021 -20.160 1.00 74.31 136 PRO A N 1
ATOM 1088 C CA . PRO A 1 136 ? 3.414 8.665 -18.898 1.00 74.31 136 PRO A CA 1
ATOM 1089 C C . PRO A 1 136 ? 1.991 9.225 -18.906 1.00 74.31 136 PRO A C 1
ATOM 1091 O O . PRO A 1 136 ? 1.298 9.140 -17.895 1.00 74.31 136 PRO A O 1
ATOM 1094 N N . THR A 1 137 ? 1.522 9.747 -20.044 1.00 76.12 137 THR A N 1
ATOM 1095 C CA . THR A 1 137 ? 0.156 10.281 -20.164 1.00 76.12 137 THR A CA 1
ATOM 1096 C C . THR A 1 137 ? -0.887 9.168 -20.071 1.00 76.12 137 THR A C 1
ATOM 1098 O O . THR A 1 137 ? -1.879 9.318 -19.360 1.00 76.12 137 THR A O 1
ATOM 1101 N N . LEU A 1 138 ? -0.650 8.020 -20.716 1.00 73.00 138 LEU A N 1
ATOM 1102 C CA . LEU A 1 138 ? -1.506 6.834 -20.591 1.00 73.00 138 LEU A CA 1
ATOM 1103 C C . LEU A 1 138 ? -1.504 6.272 -19.165 1.00 73.00 138 LEU A C 1
ATOM 1105 O O . LEU A 1 138 ? -2.562 5.918 -18.648 1.00 73.00 138 LEU A O 1
ATOM 1109 N N . PHE A 1 139 ? -0.343 6.239 -18.508 1.00 73.50 139 PHE A N 1
ATOM 1110 C CA . PHE A 1 139 ? -0.236 5.823 -17.110 1.00 73.50 139 PHE A CA 1
ATOM 1111 C C . PHE A 1 139 ? -1.001 6.766 -16.170 1.00 73.50 139 PHE A C 1
ATOM 1113 O O . PHE A 1 139 ? -1.748 6.302 -15.307 1.00 73.50 139 PHE A O 1
ATOM 1120 N N . LEU A 1 140 ? -0.874 8.082 -16.359 1.00 75.19 140 LEU A N 1
ATOM 1121 C CA . LEU A 1 140 ? -1.627 9.091 -15.611 1.00 75.19 140 LEU A CA 1
ATOM 1122 C C . LEU A 1 140 ? -3.136 8.949 -15.836 1.00 75.19 140 LEU A C 1
ATOM 1124 O O . LEU A 1 140 ? -3.892 8.919 -14.867 1.00 75.19 140 LEU A O 1
ATOM 1128 N N . LEU A 1 141 ? -3.581 8.798 -17.086 1.00 77.81 141 LEU A N 1
ATOM 1129 C CA . LEU A 1 141 ? -4.993 8.583 -17.419 1.00 77.81 141 LEU A CA 1
ATOM 1130 C C . LEU A 1 141 ? -5.537 7.300 -16.780 1.00 77.81 141 LEU A C 1
ATOM 1132 O O . LEU A 1 141 ? -6.591 7.333 -16.144 1.00 77.81 141 LEU A O 1
ATOM 1136 N N . GLY A 1 142 ? -4.801 6.190 -16.885 1.00 74.12 142 GLY A N 1
ATOM 1137 C CA . GLY A 1 142 ? -5.151 4.928 -16.232 1.00 74.12 142 GLY A CA 1
ATOM 1138 C C . GLY A 1 142 ? -5.247 5.076 -14.713 1.00 74.12 142 GLY A C 1
ATOM 1139 O O . GLY A 1 142 ? -6.219 4.631 -14.106 1.00 74.12 142 GLY A O 1
ATOM 1140 N N . SER A 1 143 ? -4.296 5.787 -14.106 1.00 73.81 143 SER A N 1
ATOM 1141 C CA . SER A 1 143 ? -4.282 6.071 -12.668 1.00 73.81 143 SER A CA 1
ATOM 1142 C C . SER A 1 143 ? -5.504 6.883 -12.230 1.00 73.81 143 SER A C 1
ATOM 1144 O O . SER A 1 143 ? -6.149 6.536 -11.241 1.00 73.81 143 SER A O 1
ATOM 1146 N N . VAL A 1 144 ? -5.879 7.922 -12.984 1.00 77.81 144 VAL A N 1
ATOM 1147 C CA . VAL A 1 144 ? -7.072 8.743 -12.712 1.00 77.81 144 VAL A CA 1
ATOM 1148 C C . VAL A 1 144 ? -8.351 7.913 -12.809 1.00 77.81 144 VAL A C 1
ATOM 1150 O O . VAL A 1 144 ? -9.224 8.043 -11.948 1.00 77.81 144 VAL A O 1
ATOM 1153 N N . ILE A 1 145 ? -8.468 7.038 -13.813 1.00 77.69 145 ILE A N 1
ATOM 1154 C CA . ILE A 1 145 ? -9.628 6.149 -13.983 1.00 77.69 145 ILE A CA 1
ATOM 1155 C C . ILE A 1 145 ? -9.746 5.181 -12.802 1.00 77.69 145 ILE A C 1
ATOM 1157 O O . ILE A 1 145 ? -10.827 5.049 -12.228 1.00 77.69 145 I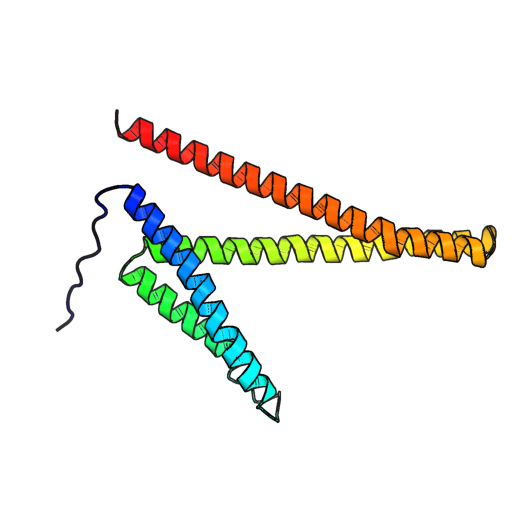LE A O 1
ATOM 1161 N N . ILE A 1 146 ? -8.644 4.548 -12.386 1.00 75.50 146 ILE A N 1
ATOM 1162 C CA . ILE A 1 146 ? -8.649 3.647 -11.225 1.00 75.50 146 ILE A CA 1
ATOM 1163 C C . ILE A 1 146 ? -9.031 4.405 -9.951 1.00 75.50 146 ILE A C 1
ATOM 1165 O O . ILE A 1 146 ? -9.898 3.942 -9.212 1.00 75.50 146 ILE A O 1
ATOM 1169 N N . PHE A 1 147 ? -8.459 5.588 -9.707 1.00 74.12 147 PHE A N 1
ATOM 1170 C CA . PHE A 1 147 ? -8.807 6.395 -8.534 1.00 74.12 147 PHE A CA 1
ATOM 1171 C C . PHE A 1 147 ? -10.274 6.828 -8.532 1.00 74.12 147 PHE A C 1
ATOM 1173 O O . PHE A 1 147 ? -10.933 6.755 -7.496 1.00 74.12 147 PHE A O 1
ATOM 1180 N N . THR A 1 148 ? -10.815 7.252 -9.675 1.00 76.38 148 THR A N 1
ATOM 1181 C CA . THR A 1 148 ? -12.219 7.680 -9.766 1.00 76.38 148 THR A CA 1
ATOM 1182 C C . THR A 1 148 ? -13.193 6.515 -9.631 1.00 76.38 148 THR A C 1
ATOM 1184 O O . THR A 1 148 ? -14.210 6.660 -8.951 1.00 76.38 148 THR A O 1
ATOM 1187 N N . LEU A 1 149 ? -12.892 5.351 -10.213 1.00 77.50 149 LEU A N 1
ATOM 1188 C CA . LEU A 1 149 ? -13.681 4.134 -10.010 1.00 77.50 149 LEU A CA 1
ATOM 1189 C C . LEU A 1 149 ? -13.609 3.662 -8.557 1.00 77.50 149 LEU A C 1
ATOM 1191 O O . LEU A 1 149 ? -14.652 3.418 -7.954 1.00 77.50 149 LEU A O 1
ATOM 1195 N N . GLY A 1 150 ? -12.413 3.622 -7.968 1.00 73.50 150 GLY A N 1
ATOM 1196 C CA . GLY A 1 150 ? -12.210 3.273 -6.564 1.00 73.50 150 GLY A CA 1
ATOM 1197 C C . GLY A 1 150 ? -12.983 4.198 -5.624 1.00 73.50 150 GLY A C 1
ATOM 1198 O O . GLY A 1 150 ? -13.728 3.725 -4.770 1.00 73.50 150 GLY A O 1
ATOM 1199 N N . ALA A 1 151 ? -12.905 5.515 -5.837 1.00 73.06 151 ALA A N 1
ATOM 1200 C CA . ALA A 1 151 ? -13.659 6.499 -5.062 1.00 73.06 151 ALA A CA 1
ATOM 1201 C C . ALA A 1 151 ? -15.179 6.331 -5.222 1.00 73.06 151 ALA A C 1
ATOM 1203 O O . ALA A 1 151 ? -15.916 6.415 -4.239 1.00 73.06 151 ALA A O 1
ATOM 1204 N N . LYS A 1 152 ? -15.667 6.050 -6.439 1.00 73.81 152 LYS A N 1
ATOM 1205 C CA . LYS A 1 152 ? -17.090 5.770 -6.683 1.00 73.81 152 LYS A CA 1
ATOM 1206 C C . LYS A 1 152 ? -17.555 4.497 -5.986 1.00 73.81 152 LYS A C 1
ATOM 1208 O O . LYS A 1 152 ? -18.628 4.517 -5.394 1.00 73.81 152 LYS A O 1
ATOM 1213 N N . MET A 1 153 ? -16.772 3.420 -6.029 1.00 72.88 153 MET A N 1
ATOM 1214 C CA . MET A 1 153 ? -17.102 2.171 -5.337 1.00 72.88 153 MET A CA 1
ATOM 1215 C C . MET A 1 153 ? -17.114 2.365 -3.821 1.00 72.88 153 MET A C 1
ATOM 1217 O O . MET A 1 153 ? -18.057 1.928 -3.166 1.00 72.88 153 MET A O 1
ATOM 1221 N N . LEU A 1 154 ? -16.135 3.095 -3.276 1.00 72.62 154 LEU A N 1
ATOM 1222 C CA . LEU A 1 154 ? -16.081 3.429 -1.854 1.00 72.62 154 LEU A CA 1
ATOM 1223 C C . LEU A 1 154 ? -17.307 4.250 -1.424 1.00 72.62 154 LEU A C 1
ATOM 1225 O O . LEU A 1 154 ? -17.929 3.958 -0.407 1.00 72.62 154 LEU A O 1
ATOM 1229 N N . ASN A 1 155 ? -17.694 5.244 -2.228 1.00 74.94 155 ASN A N 1
ATOM 1230 C CA . ASN A 1 155 ? -18.860 6.081 -1.955 1.00 74.94 155 ASN A CA 1
ATOM 1231 C C . ASN A 1 155 ? -20.182 5.305 -2.116 1.00 74.94 155 ASN A C 1
ATOM 1233 O O . ASN A 1 155 ? -21.112 5.476 -1.331 1.00 74.94 155 ASN A O 1
ATOM 1237 N N . ALA A 1 156 ? -20.268 4.408 -3.102 1.00 73.19 156 ALA A N 1
ATOM 1238 C CA . ALA A 1 156 ? -21.423 3.537 -3.290 1.00 73.19 156 ALA A CA 1
ATOM 1239 C C . ALA A 1 156 ? -21.601 2.597 -2.093 1.00 73.19 156 ALA A C 1
ATOM 1241 O O . ALA A 1 156 ? -22.692 2.550 -1.525 1.00 73.19 156 ALA A O 1
ATOM 1242 N N . TRP A 1 157 ? -20.523 1.937 -1.663 1.00 73.12 157 TRP A N 1
ATOM 1243 C CA . TRP A 1 157 ? -20.498 1.108 -0.460 1.00 73.12 157 TRP A CA 1
ATOM 1244 C C . TRP A 1 157 ? -20.939 1.905 0.776 1.00 73.12 157 TRP A C 1
ATOM 1246 O O . TRP A 1 157 ? -21.886 1.515 1.458 1.00 73.12 157 TRP A O 1
ATOM 1256 N N . TRP A 1 158 ? -20.376 3.101 0.966 1.00 68.38 158 TRP A N 1
ATOM 1257 C CA . TRP A 1 158 ? -20.757 4.014 2.046 1.00 68.38 158 TRP A CA 1
ATOM 1258 C C . TRP A 1 158 ? -22.248 4.384 2.026 1.00 68.38 158 TRP A C 1
ATOM 1260 O O . TRP A 1 158 ? -22.905 4.448 3.065 1.00 68.38 158 TRP A O 1
ATOM 1270 N N . SER A 1 159 ? -22.817 4.616 0.841 1.00 72.00 159 SER A N 1
ATOM 1271 C CA . SER A 1 159 ? -24.224 4.999 0.683 1.00 72.00 159 SER A CA 1
ATOM 1272 C C . SER A 1 159 ? -25.214 3.861 0.963 1.00 72.00 159 SER A C 1
ATOM 1274 O O . SER A 1 159 ? -26.358 4.127 1.346 1.00 72.00 159 SER A O 1
ATOM 1276 N N . VAL A 1 160 ? -24.795 2.608 0.758 1.00 72.94 160 VAL A N 1
ATOM 1277 C CA . VAL A 1 160 ? -25.594 1.414 1.065 1.00 72.94 160 VAL A CA 1
ATOM 1278 C C . VAL A 1 160 ? -25.659 1.226 2.575 1.00 72.94 160 VAL A C 1
ATOM 1280 O O . VAL A 1 160 ? -26.750 1.100 3.128 1.00 72.94 160 VAL A O 1
ATOM 1283 N N . GLU A 1 161 ? -24.520 1.333 3.252 1.00 62.78 161 GLU A N 1
ATOM 1284 C CA . GLU A 1 161 ? -24.433 1.148 4.700 1.00 62.78 161 GLU A CA 1
ATOM 1285 C C . GLU A 1 161 ? -25.217 2.228 5.468 1.00 62.78 161 GLU A C 1
ATOM 1287 O O . GLU A 1 161 ? -25.993 1.922 6.371 1.00 62.78 161 GLU A O 1
ATOM 1292 N N . VAL A 1 162 ? -25.160 3.492 5.026 1.00 66.75 162 VAL A N 1
ATOM 1293 C CA . VAL A 1 162 ? -25.981 4.577 5.605 1.00 66.75 162 VAL A CA 1
ATOM 1294 C C . VAL A 1 162 ? -27.490 4.330 5.434 1.00 66.75 162 VAL A C 1
ATOM 1296 O O . VAL A 1 162 ? -28.282 4.736 6.287 1.00 66.75 162 VAL A O 1
ATOM 1299 N N . ARG A 1 163 ? -27.923 3.675 4.349 1.00 69.50 163 ARG A N 1
ATOM 1300 C CA . ARG A 1 163 ? -29.346 3.349 4.133 1.00 69.50 163 ARG A CA 1
ATOM 1301 C C . ARG A 1 163 ? -29.818 2.171 4.974 1.00 69.50 163 ARG A C 1
ATOM 1303 O O . ARG A 1 163 ? -30.964 2.185 5.421 1.00 69.50 163 ARG A O 1
ATOM 1310 N N . GLU A 1 164 ? -28.980 1.163 5.179 1.00 68.31 164 GLU A N 1
ATOM 1311 C CA . GLU A 1 1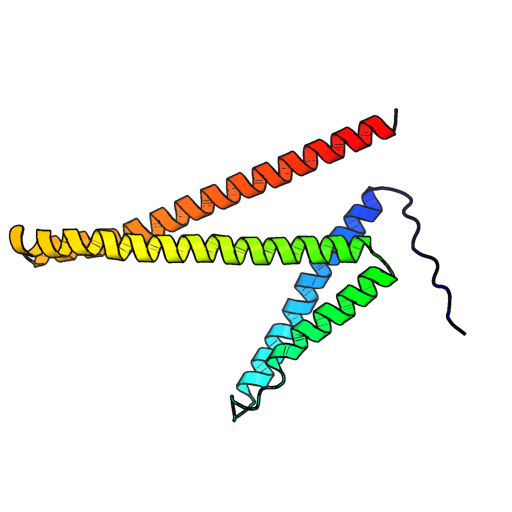64 ? -29.293 0.071 6.107 1.00 68.31 164 GLU A CA 1
ATOM 1312 C C . GLU A 1 164 ? -29.369 0.564 7.552 1.00 68.31 164 GLU A C 1
ATOM 1314 O O . GLU A 1 164 ? -30.222 0.114 8.314 1.00 68.31 164 GLU A O 1
ATOM 1319 N N . ASP A 1 165 ? -28.541 1.545 7.910 1.00 59.22 165 ASP A N 1
ATOM 1320 C CA . ASP A 1 165 ? -28.557 2.161 9.233 1.00 59.22 165 ASP A CA 1
ATOM 1321 C C . ASP A 1 165 ? -29.873 2.879 9.533 1.00 59.22 165 ASP A C 1
ATOM 1323 O O . ASP A 1 165 ? -30.407 2.707 10.628 1.00 59.22 165 ASP A O 1
ATOM 1327 N N . LYS A 1 166 ? -30.421 3.627 8.566 1.00 67.31 166 LYS A N 1
ATOM 1328 C CA . LYS A 1 166 ? -31.726 4.290 8.716 1.00 67.31 166 LYS A CA 1
ATOM 1329 C C . LYS A 1 166 ? -32.871 3.289 8.868 1.00 67.31 166 LYS A C 1
ATOM 1331 O O . LYS A 1 166 ? -33.713 3.470 9.733 1.00 67.31 166 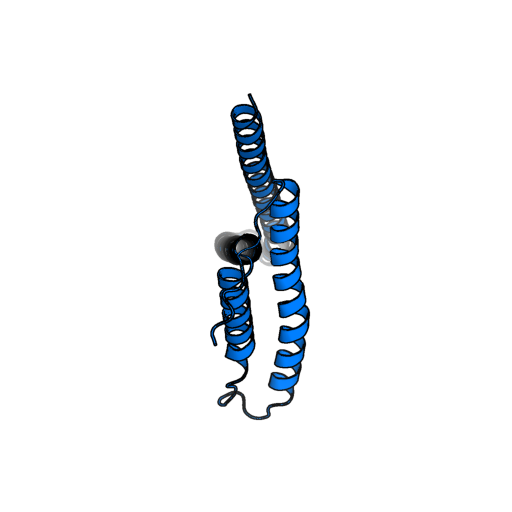LYS A O 1
ATOM 1336 N N . ARG A 1 167 ? -32.853 2.196 8.096 1.00 65.94 167 ARG A N 1
ATOM 1337 C CA . ARG A 1 167 ? -33.887 1.147 8.165 1.00 65.94 167 ARG A CA 1
ATOM 1338 C C . ARG A 1 167 ? -33.908 0.354 9.473 1.00 65.94 167 ARG A C 1
ATOM 1340 O O . ARG A 1 167 ? -34.908 -0.284 9.752 1.00 65.94 167 ARG A O 1
ATOM 1347 N N . LYS A 1 168 ? -32.821 0.348 10.251 1.00 67.56 168 LYS A N 1
ATOM 1348 C CA . LYS A 1 168 ? -32.767 -0.316 11.568 1.00 67.56 168 LYS A CA 1
ATOM 1349 C C . LYS A 1 168 ? -33.207 0.593 12.726 1.00 67.56 168 LYS A C 1
ATOM 1351 O O . LYS A 1 168 ? -33.219 0.132 13.863 1.00 67.56 168 LYS A O 1
ATOM 1356 N N . GLN A 1 169 ? -33.465 1.876 12.463 1.00 65.94 169 GLN A N 1
ATOM 1357 C CA . GLN A 1 169 ? -33.906 2.861 13.462 1.00 65.94 169 GLN A CA 1
ATOM 1358 C C . GLN A 1 169 ? -35.408 3.176 13.385 1.00 65.94 169 GLN A C 1
ATOM 1360 O O . GLN A 1 169 ? -35.921 3.827 14.293 1.00 65.94 169 GLN A O 1
ATOM 1365 N N . GLU A 1 170 ? -36.075 2.729 12.320 1.00 64.62 170 GLU A N 1
ATOM 1366 C CA . GLU A 1 170 ? -37.535 2.715 12.148 1.00 64.62 170 GLU A CA 1
ATOM 1367 C C . GLU A 1 170 ? -38.104 1.375 12.634 1.00 64.62 170 GLU A C 1
ATOM 1369 O O . GLU A 1 170 ? -39.199 1.396 13.237 1.00 64.62 170 GLU A O 1
#

Sequence (170 aa):
MVAQMKRKGYQSKREERIDQLWGAAFFILLNLFTLPIIYWLEVATVNPQTNYFTWVPWLINGIFLLFAFLFRPHIAVGYLGFFCLIVAGLVGFGGLFLASCFLAVAVSLPVFYLSEWVGAERGLRAGMTIILFGMPTLFLLGSVIIFTLGAKMLNAWWSVEVREDKRKQE

Foldseek 3Di:
DPPPQPADDDPDVVVLVVLLVVLLVCLVVLCVPLVVVLVVVCVVDPDNVPSPPPCVSVVVLVVVLVVCVVHPVSSNVSNVVNVVVVVCVCVQLVVLVVVLVVVLVVVLVVLCVVCVVVPVVVSVVVSCCCNVPVSVVSSVVSVVVVVVVVVVVVVVVVVVVVVVVVVVVD

Radius of gyration: 24.56 Å; chains: 1; bounding box: 65×25×82 Å

Secondary structure (DSSP, 8-state):
-----PPPPPS-HHHHHHHHHHHHHHHHHHHHHHHHHHHHHHHH-S-GGG-TTTTHHHHHHHHHHHHHHHH-HHHHHHHHHHHHHHHHHHHHHHHHHHHHHHHHHHHHHHHHHHHHHH-HHHHHHHHHHIIIIIHHHHHHHHHHHHHHHHHHHHHHHHHHHHHHHHHTT-